Protein AF-A0A066Z145-F1 (afdb_monomer_lite)

Radius of gyration: 18.91 Å; chains: 1; bounding box: 52×39×44 Å

Foldseek 3Di:
DAFQQFDDWDQDPVGIDTDTHNGAFDFPFAPDDPPDDDDFFDFGTWGFHPPFFQKKKWKALDVVLVVVDDAQAWAWDDDPPGGTAIWGWHDKDPFFFFLVVVVPVAPDDQPPDDPGGRTIIITMTGGDPDDDDPDHDYDPIGIDSDGRDTDGRGHHDPPDD

Structure (mmCIF, N/CA/C/O backbone):
data_AF-A0A066Z145-F1
#
_entry.id   AF-A0A066Z145-F1
#
loop_
_atom_site.group_PDB
_atom_site.id
_atom_site.type_symbol
_atom_site.label_atom_id
_atom_site.label_alt_id
_atom_site.label_comp_id
_atom_site.label_asym_id
_atom_site.label_entity_id
_atom_site.label_seq_id
_atom_site.pdbx_PDB_ins_code
_atom_site.Cartn_x
_atom_site.Cartn_y
_atom_site.Cartn_z
_atom_site.occupancy
_atom_site.B_iso_or_equiv
_atom_site.auth_seq_id
_atom_site.auth_comp_id
_atom_site.auth_asym_id
_atom_site.auth_atom_id
_atom_site.pdbx_PDB_model_num
ATOM 1 N N . MET A 1 1 ? -3.165 -8.593 15.765 1.00 77.38 1 MET A N 1
ATOM 2 C CA . MET A 1 1 ? -4.558 -8.233 16.117 1.00 77.38 1 MET A CA 1
ATOM 3 C C . MET A 1 1 ? -5.521 -9.010 15.239 1.00 77.38 1 MET A C 1
ATOM 5 O O . MET A 1 1 ? -5.114 -9.444 14.163 1.00 77.38 1 MET A O 1
ATOM 9 N N . THR A 1 2 ? -6.764 -9.186 15.679 1.00 88.12 2 THR A N 1
ATOM 10 C CA . THR A 1 2 ? -7.816 -9.879 14.916 1.00 88.12 2 THR A CA 1
ATOM 11 C C . THR A 1 2 ? -8.857 -8.898 14.384 1.00 88.12 2 THR A C 1
ATOM 13 O O . THR A 1 2 ? -9.013 -7.805 14.925 1.00 88.12 2 THR A O 1
ATOM 16 N N . ALA A 1 3 ? -9.602 -9.300 13.352 1.00 85.75 3 ALA A N 1
ATOM 17 C CA . ALA A 1 3 ? -10.769 -8.546 12.903 1.00 85.75 3 ALA A CA 1
ATOM 18 C C . ALA A 1 3 ? -11.782 -8.377 14.053 1.00 85.75 3 ALA A C 1
ATOM 20 O O . ALA A 1 3 ? -11.941 -9.278 14.880 1.00 85.75 3 ALA A O 1
ATOM 21 N N . GLY A 1 4 ? -12.426 -7.211 14.128 1.00 86.81 4 GLY A N 1
ATOM 22 C CA . GLY A 1 4 ? -13.393 -6.854 15.170 1.00 86.81 4 GLY A CA 1
ATOM 23 C C . GLY A 1 4 ? -12.786 -6.499 16.533 1.00 86.81 4 GLY A C 1
ATOM 24 O O . GLY A 1 4 ? -13.514 -6.069 17.421 1.00 86.81 4 GLY A O 1
ATOM 25 N N . GLN A 1 5 ? -11.469 -6.634 16.724 1.00 89.88 5 GLN A N 1
ATOM 26 C CA . GLN A 1 5 ? -10.818 -6.275 17.986 1.00 89.88 5 GLN A CA 1
ATOM 27 C C . GLN A 1 5 ? -10.923 -4.762 18.238 1.00 89.88 5 GLN A C 1
ATOM 29 O O . GLN A 1 5 ? -10.591 -3.974 17.355 1.00 89.88 5 GLN A O 1
ATOM 34 N N . VAL A 1 6 ? -11.327 -4.345 19.442 1.00 90.81 6 VAL A N 1
ATOM 35 C CA . VAL A 1 6 ? -11.348 -2.924 19.831 1.00 90.81 6 VAL A CA 1
ATOM 36 C C . VAL A 1 6 ? -9.923 -2.360 19.828 1.00 90.81 6 VAL A C 1
ATOM 38 O O . VAL A 1 6 ? -9.019 -2.915 20.455 1.00 90.81 6 VAL A O 1
ATOM 41 N N . LEU A 1 7 ? -9.727 -1.263 19.099 1.00 85.94 7 LEU A N 1
ATOM 42 C CA . LEU A 1 7 ? -8.450 -0.567 18.918 1.00 85.94 7 LEU A CA 1
ATOM 43 C C . LEU A 1 7 ? -8.370 0.722 19.735 1.00 85.94 7 LEU A C 1
ATOM 45 O O . LEU A 1 7 ? -7.307 1.049 20.256 1.00 85.94 7 LEU A O 1
ATOM 49 N N . ALA A 1 8 ? -9.478 1.457 19.836 1.00 87.31 8 ALA A N 1
ATOM 50 C CA . ALA A 1 8 ? -9.560 2.701 20.593 1.00 87.31 8 ALA A CA 1
ATOM 51 C C . ALA A 1 8 ? -11.002 2.995 21.024 1.00 87.31 8 ALA A C 1
ATOM 53 O O . ALA A 1 8 ? -11.954 2.480 20.438 1.00 87.31 8 ALA A O 1
ATOM 54 N N . GLN A 1 9 ? -11.151 3.869 22.018 1.00 90.38 9 GLN A N 1
ATOM 55 C CA . GLN A 1 9 ? -12.429 4.484 22.366 1.00 90.38 9 GLN A CA 1
ATOM 56 C C . GLN A 1 9 ? -12.457 5.926 21.862 1.00 90.38 9 GLN A C 1
ATOM 58 O O . GLN A 1 9 ? -11.497 6.678 22.044 1.00 90.38 9 GLN A O 1
ATOM 63 N N . LEU A 1 10 ? -13.561 6.304 21.229 1.00 86.50 10 LEU A N 1
ATOM 64 C CA . LEU A 1 10 ? -13.799 7.624 20.665 1.00 86.50 10 LEU A CA 1
ATOM 65 C C . LEU A 1 10 ? -14.872 8.323 21.491 1.00 86.50 10 LEU A C 1
ATOM 67 O O . LEU A 1 10 ? -15.984 7.817 21.608 1.00 86.50 10 LEU A O 1
ATOM 71 N N . ALA A 1 11 ? -14.554 9.489 22.047 1.00 88.38 11 ALA A N 1
ATOM 72 C CA . ALA A 1 11 ? -15.543 10.336 22.699 1.00 88.38 11 ALA A CA 1
ATOM 73 C C . ALA A 1 11 ? -16.233 11.221 21.652 1.00 88.38 11 ALA A C 1
ATOM 75 O O . ALA A 1 11 ? -15.568 11.951 20.915 1.00 88.38 11 ALA A O 1
ATOM 76 N N . GLY A 1 12 ? -17.559 11.154 21.592 1.00 84.81 12 GLY A N 1
ATOM 77 C CA . GLY A 1 12 ? -18.404 11.986 20.744 1.00 84.81 12 GLY A CA 1
ATOM 78 C C . GLY A 1 12 ? -19.467 12.740 21.551 1.00 84.81 12 GLY A C 1
ATOM 79 O O . GLY A 1 12 ? -19.602 12.527 22.758 1.00 84.81 12 GLY A O 1
ATOM 80 N N . PRO A 1 13 ? -20.244 13.618 20.893 1.00 79.81 13 PRO A N 1
ATOM 81 C CA . PRO A 1 13 ? -21.316 14.376 21.543 1.00 79.81 13 PRO A CA 1
ATOM 82 C C . PRO A 1 13 ? -22.411 13.476 22.139 1.00 79.81 13 PRO A C 1
ATOM 84 O O . PRO A 1 13 ? -23.000 13.834 23.153 1.00 79.81 13 PRO A O 1
ATOM 87 N N . ASP A 1 14 ? -22.627 12.295 21.552 1.00 82.38 14 ASP A N 1
ATOM 88 C CA . ASP A 1 14 ? -23.666 11.339 21.955 1.00 82.38 14 ASP A CA 1
ATOM 89 C C . ASP A 1 14 ? -23.140 10.222 22.885 1.00 82.38 14 ASP A C 1
ATOM 91 O O . ASP A 1 14 ? -23.863 9.276 23.196 1.00 82.38 14 ASP A O 1
ATOM 95 N N . GLY A 1 15 ? -21.879 10.311 23.331 1.00 85.44 15 GLY A N 1
ATOM 96 C CA . GLY A 1 15 ? -21.229 9.322 24.196 1.00 85.44 15 GLY A CA 1
ATOM 97 C C . GLY A 1 15 ? -19.966 8.709 23.588 1.00 85.44 15 GLY A C 1
ATOM 98 O O . GLY A 1 15 ? -19.360 9.260 22.669 1.00 85.44 15 GLY A O 1
ATOM 99 N N . THR A 1 16 ? -19.541 7.567 24.128 1.00 87.50 16 THR A N 1
ATOM 100 C CA . THR A 1 16 ? -18.325 6.869 23.690 1.00 87.50 16 THR A CA 1
ATOM 101 C C . THR A 1 16 ? -18.651 5.792 22.658 1.00 87.50 16 THR A C 1
ATOM 103 O O . THR A 1 16 ? -19.575 5.009 22.852 1.00 87.50 16 THR A O 1
ATOM 106 N N . THR A 1 17 ? -17.881 5.730 21.572 1.00 87.62 17 THR A N 1
ATOM 107 C CA . THR A 1 17 ? -17.976 4.701 20.523 1.00 87.62 17 THR A CA 1
ATOM 108 C C . THR A 1 17 ? -16.662 3.934 20.414 1.00 87.62 17 THR A C 1
ATOM 110 O O . THR A 1 17 ? -15.586 4.506 20.579 1.00 87.62 17 THR A O 1
ATOM 113 N N . GLU A 1 18 ? -16.730 2.639 20.122 1.00 89.50 18 GLU A N 1
ATOM 114 C CA . GLU A 1 18 ? -15.545 1.809 19.913 1.00 89.50 18 GLU A CA 1
ATOM 115 C C . GLU A 1 18 ? -15.081 1.865 18.456 1.00 89.50 18 GLU A C 1
ATOM 117 O O . GLU A 1 18 ? -15.866 1.701 17.523 1.00 89.50 18 GLU A O 1
ATOM 122 N N . LEU A 1 19 ? -13.779 2.064 18.261 1.00 86.44 19 LEU A N 1
ATOM 123 C CA . LEU A 1 19 ? -13.124 1.847 16.980 1.00 86.44 19 LEU A CA 1
ATOM 124 C C . LEU A 1 19 ? -12.598 0.414 16.951 1.00 86.44 19 LEU A C 1
ATOM 126 O O . LEU A 1 19 ? -11.704 0.076 17.725 1.00 86.44 19 LEU A O 1
ATOM 130 N N . THR A 1 20 ? -13.111 -0.411 16.045 1.00 89.50 20 THR A N 1
ATOM 131 C CA . THR A 1 20 ? -12.704 -1.814 15.901 1.00 89.50 20 THR A CA 1
ATOM 132 C C . THR A 1 20 ? -11.818 -2.041 14.681 1.00 89.50 20 THR A C 1
ATOM 134 O O . THR A 1 20 ? -11.935 -1.352 13.668 1.00 89.50 20 THR A O 1
ATOM 137 N N . ALA A 1 21 ? -10.952 -3.050 14.751 1.00 86.75 21 ALA A N 1
ATOM 138 C CA . ALA A 1 21 ? -10.092 -3.454 13.651 1.00 86.75 21 ALA A CA 1
ATOM 139 C C . ALA A 1 21 ? -10.918 -3.992 12.472 1.00 86.75 21 ALA A C 1
ATOM 141 O O . ALA A 1 21 ? -11.683 -4.940 12.657 1.00 86.75 21 ALA A O 1
ATOM 142 N N . PRO A 1 22 ? -10.744 -3.460 11.250 1.00 83.56 22 PRO A N 1
ATOM 143 C CA . PRO A 1 22 ? -11.500 -3.929 10.089 1.00 83.56 22 PRO A CA 1
ATOM 144 C C . PRO A 1 22 ? -11.043 -5.314 9.603 1.00 83.56 22 PRO A C 1
ATOM 146 O O . PRO A 1 22 ? -11.807 -6.022 8.957 1.00 83.56 22 PRO A O 1
ATOM 149 N N . ALA A 1 23 ? -9.805 -5.710 9.910 1.00 82.50 23 ALA A N 1
ATOM 150 C CA . ALA A 1 23 ? -9.217 -6.985 9.513 1.00 82.50 23 ALA A CA 1
ATOM 151 C C . ALA A 1 23 ? -8.177 -7.455 10.543 1.00 82.50 23 ALA A C 1
ATOM 153 O O . ALA A 1 23 ? -7.718 -6.681 11.385 1.00 82.50 23 ALA A O 1
ATOM 154 N N . ALA A 1 24 ? -7.786 -8.729 10.465 1.00 79.88 24 ALA A N 1
ATOM 155 C CA . ALA A 1 24 ? -6.633 -9.233 11.203 1.00 79.88 24 ALA A CA 1
ATOM 156 C C . ALA A 1 24 ? -5.329 -8.687 10.602 1.00 79.88 24 ALA A C 1
ATOM 158 O O . ALA A 1 24 ? -5.216 -8.531 9.387 1.00 79.88 24 ALA A O 1
ATOM 159 N N . GLY A 1 25 ? -4.332 -8.413 11.444 1.00 79.75 25 GLY A N 1
ATOM 160 C CA . GLY A 1 25 ? -3.086 -7.793 10.995 1.00 79.75 25 GLY A CA 1
ATOM 161 C C . GLY A 1 25 ? -2.182 -7.281 12.111 1.00 79.75 25 GLY A C 1
ATOM 162 O O . GLY A 1 25 ? -2.292 -7.703 13.269 1.00 79.75 25 GLY A O 1
ATOM 163 N N . THR A 1 26 ? -1.309 -6.343 11.757 1.00 75.25 26 THR A N 1
ATOM 164 C CA . THR A 1 26 ? -0.338 -5.671 12.628 1.00 75.25 26 THR A CA 1
ATOM 165 C C . THR A 1 26 ? -0.446 -4.159 12.441 1.00 75.25 26 THR A C 1
ATOM 167 O O . THR A 1 26 ? -0.476 -3.685 11.309 1.00 75.25 26 THR A O 1
ATOM 170 N N . VAL A 1 27 ? -0.498 -3.378 13.529 1.00 74.19 27 VAL A N 1
ATOM 171 C CA . VAL A 1 27 ? -0.426 -1.907 13.414 1.00 74.19 27 VAL A CA 1
ATOM 172 C C . VAL A 1 27 ? 0.936 -1.539 12.844 1.00 74.19 27 VAL A C 1
ATOM 174 O O . VAL A 1 27 ? 1.953 -1.873 13.449 1.00 74.19 27 VAL A O 1
ATOM 177 N N . SER A 1 28 ? 0.953 -0.838 11.716 1.00 66.75 28 SER A N 1
ATOM 178 C CA . SER A 1 28 ? 2.187 -0.354 11.096 1.00 66.75 28 SER A CA 1
ATOM 179 C C . SER A 1 28 ? 2.493 1.098 11.463 1.00 66.75 28 SER A C 1
ATOM 181 O O . SER A 1 28 ? 3.662 1.462 11.556 1.00 66.75 28 SER A O 1
ATOM 183 N N . ALA A 1 29 ? 1.471 1.918 11.735 1.00 67.56 29 ALA A N 1
ATOM 184 C CA . ALA A 1 29 ? 1.645 3.278 12.244 1.00 67.56 29 ALA A CA 1
ATOM 185 C C . ALA A 1 29 ? 0.415 3.772 13.017 1.00 67.56 29 ALA A C 1
ATOM 187 O O . ALA A 1 29 ? -0.720 3.451 12.664 1.00 67.56 29 ALA A O 1
ATOM 188 N N . LEU A 1 30 ? 0.636 4.619 14.024 1.00 76.69 30 LEU A N 1
ATOM 189 C CA . LEU A 1 30 ? -0.407 5.462 14.612 1.00 76.69 30 LEU A CA 1
ATOM 190 C C . LEU A 1 30 ? -0.365 6.820 13.914 1.00 76.69 30 LEU A C 1
ATOM 192 O O . LEU A 1 30 ? 0.678 7.470 13.898 1.00 76.69 30 LEU A O 1
ATOM 196 N N . LEU A 1 31 ? -1.481 7.226 13.314 1.00 78.94 31 LEU A N 1
ATOM 197 C CA . LEU A 1 31 ? -1.568 8.457 12.521 1.00 78.94 31 LEU A CA 1
ATOM 198 C C . LEU A 1 31 ? -2.176 9.610 13.323 1.00 78.94 31 LEU A C 1
ATOM 200 O O . LEU A 1 31 ? -1.974 10.772 12.987 1.00 78.94 31 LEU A O 1
ATOM 204 N N . THR A 1 32 ? -2.893 9.285 14.399 1.00 81.50 32 THR A N 1
ATOM 205 C CA . THR A 1 32 ? -3.488 10.248 15.321 1.00 81.50 32 THR A CA 1
ATOM 206 C C . THR A 1 32 ? -3.049 9.954 16.754 1.00 81.50 32 THR A C 1
ATOM 208 O O . THR A 1 32 ? -3.095 8.809 17.206 1.00 81.50 32 THR A O 1
ATOM 211 N N . ALA A 1 33 ? -2.656 10.997 17.490 1.00 86.06 33 ALA A N 1
ATOM 212 C CA . ALA A 1 33 ? -2.330 10.892 18.909 1.00 86.06 33 ALA A CA 1
ATOM 213 C C . ALA A 1 33 ? -3.603 10.858 19.786 1.00 86.06 33 ALA A C 1
ATOM 215 O O . AL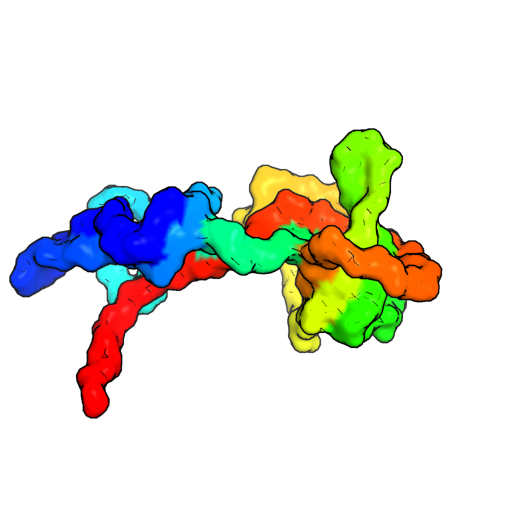A A 1 33 ? -4.578 11.550 19.473 1.00 86.06 33 ALA A O 1
ATOM 216 N N . PRO A 1 34 ? -3.612 10.121 20.912 1.00 87.62 34 PRO A N 1
ATOM 217 C CA . PRO A 1 34 ? -4.732 10.126 21.852 1.00 87.62 34 PRO A CA 1
ATOM 218 C C . PRO A 1 34 ? -5.142 11.539 22.294 1.00 87.62 34 PRO A C 1
ATOM 220 O O . PRO A 1 34 ? -4.293 12.392 22.539 1.00 87.62 34 PRO A O 1
ATOM 223 N N . GLY A 1 35 ? -6.452 11.781 22.400 1.00 88.62 35 GLY A N 1
ATOM 224 C CA . GLY A 1 35 ? -7.017 13.086 22.775 1.00 88.62 35 GLY A CA 1
ATOM 225 C C . GLY A 1 35 ? -7.109 14.107 21.636 1.00 88.62 35 GLY A C 1
ATOM 226 O O . GLY A 1 35 ? -7.701 15.167 21.823 1.00 88.62 35 GLY A O 1
ATOM 227 N N . THR A 1 36 ? -6.580 13.793 20.451 1.00 87.94 36 THR A N 1
ATOM 228 C CA . THR A 1 36 ? -6.731 14.649 19.268 1.00 87.94 36 THR A CA 1
ATOM 229 C C . THR A 1 36 ? -8.179 14.616 18.765 1.00 87.94 36 THR A C 1
ATOM 231 O O . THR A 1 36 ? -8.712 13.523 18.551 1.00 87.94 36 THR A O 1
ATOM 234 N N . PRO A 1 37 ? -8.825 15.774 18.533 1.00 88.25 37 PRO A N 1
ATOM 235 C CA . PRO A 1 37 ? -10.136 15.817 17.897 1.00 88.25 37 PRO A CA 1
ATOM 236 C C . PRO A 1 37 ? -10.089 15.240 16.479 1.00 88.25 37 PRO A C 1
ATOM 238 O O . PRO A 1 37 ? -9.213 15.585 15.687 1.00 88.25 37 PRO A O 1
ATOM 241 N N . LEU A 1 38 ? -11.052 14.382 16.150 1.00 85.38 38 LEU A N 1
ATOM 242 C CA . LEU A 1 38 ? -11.143 13.702 14.860 1.00 85.38 38 LEU A CA 1
ATOM 243 C C . LEU A 1 38 ? -12.380 14.171 14.093 1.00 85.38 38 LEU A C 1
ATOM 245 O O . LEU A 1 38 ? -13.486 14.194 14.631 1.00 85.38 38 LEU A O 1
ATOM 249 N N . ALA A 1 39 ? -12.200 14.505 12.816 1.00 84.12 39 ALA A N 1
ATOM 250 C CA . ALA A 1 39 ? -13.313 14.662 11.888 1.00 84.12 39 ALA A CA 1
ATOM 251 C C . ALA A 1 39 ? -13.755 13.288 11.349 1.00 84.12 39 ALA A C 1
ATOM 253 O O . ALA A 1 39 ? -12.926 12.379 11.232 1.00 84.12 39 ALA A O 1
ATOM 254 N N . PRO A 1 40 ? -15.024 13.119 10.943 1.00 80.62 40 PRO A N 1
ATOM 255 C CA . PRO A 1 40 ? -15.409 11.981 10.122 1.00 80.62 40 PRO A CA 1
ATOM 256 C C . PRO A 1 40 ? -14.545 11.937 8.856 1.00 80.62 40 PRO A C 1
ATOM 258 O O . PRO A 1 40 ? -14.318 12.953 8.205 1.00 80.62 40 PRO A O 1
ATOM 261 N N . GLY A 1 41 ? -14.039 10.763 8.522 1.00 78.19 41 GLY A N 1
ATOM 262 C CA . GLY A 1 41 ? -13.137 10.523 7.413 1.00 78.19 41 GLY A CA 1
ATOM 263 C C . GLY A 1 41 ? -11.664 10.626 7.812 1.00 78.19 41 GLY A C 1
ATOM 264 O O . GLY A 1 41 ? -10.792 10.318 7.003 1.00 78.19 41 GLY A O 1
ATOM 265 N N . ALA A 1 42 ? -11.357 11.046 9.042 1.00 79.00 42 ALA A N 1
ATOM 266 C CA . ALA A 1 42 ? -9.974 11.191 9.468 1.00 79.00 42 ALA A CA 1
ATOM 267 C C . ALA A 1 42 ? -9.314 9.814 9.692 1.00 79.00 42 ALA A C 1
ATOM 269 O O . ALA A 1 42 ? -9.922 8.937 10.318 1.00 79.00 42 ALA A O 1
ATOM 270 N N . PRO A 1 43 ? -8.079 9.614 9.198 1.00 79.12 43 PRO A N 1
ATOM 271 C CA . PRO A 1 43 ? -7.328 8.388 9.417 1.00 79.12 43 PRO A CA 1
ATOM 272 C C . PRO A 1 43 ? -6.752 8.342 10.838 1.00 79.12 43 PRO A C 1
ATOM 274 O O . PRO A 1 43 ? -6.085 9.273 11.287 1.00 79.12 43 PRO A O 1
ATOM 277 N N . VAL A 1 44 ? -6.965 7.230 11.543 1.00 83.12 44 VAL A N 1
ATOM 278 C CA . VAL A 1 44 ? -6.509 7.078 12.941 1.00 83.12 44 VAL A CA 1
ATOM 279 C C . VAL A 1 44 ? -5.200 6.292 13.038 1.00 83.12 44 VAL A C 1
ATOM 281 O O . VAL A 1 44 ? -4.296 6.649 13.795 1.00 83.12 44 VAL A O 1
ATOM 284 N N . LEU A 1 45 ? -5.075 5.228 12.249 1.00 75.94 45 LEU A N 1
ATOM 285 C CA . LEU A 1 45 ? -3.911 4.344 12.208 1.00 75.94 45 LEU A CA 1
ATOM 286 C C . LEU A 1 45 ? -3.796 3.668 10.841 1.00 75.94 45 LEU A C 1
ATOM 288 O O . LEU A 1 45 ? -4.765 3.624 10.076 1.00 75.94 45 LEU A O 1
ATOM 292 N N . ALA A 1 46 ? -2.615 3.119 10.574 1.00 76.81 46 ALA A N 1
ATOM 293 C CA . ALA A 1 46 ? -2.348 2.232 9.455 1.00 76.81 46 ALA A CA 1
ATOM 294 C C . ALA A 1 46 ? -2.239 0.780 9.947 1.00 76.81 46 ALA A C 1
ATOM 296 O O . ALA A 1 46 ? -1.535 0.486 10.921 1.00 76.81 46 ALA A O 1
ATOM 297 N N . LEU A 1 47 ? -2.945 -0.119 9.260 1.00 67.94 47 LEU A N 1
ATOM 298 C CA . LEU A 1 47 ? -2.942 -1.556 9.512 1.00 67.94 47 LEU A CA 1
ATOM 299 C C . LEU A 1 47 ? -2.292 -2.297 8.343 1.00 67.94 47 LEU A C 1
ATOM 301 O O . LEU A 1 47 ? -2.685 -2.099 7.195 1.00 67.94 47 LEU A O 1
ATOM 305 N N . ASP A 1 48 ? -1.357 -3.186 8.658 1.00 71.12 48 ASP A N 1
ATOM 306 C CA . ASP A 1 48 ? -0.807 -4.185 7.746 1.00 71.12 48 ASP A CA 1
ATOM 307 C C . ASP A 1 48 ? -1.581 -5.515 7.924 1.00 71.12 48 ASP A C 1
ATOM 309 O O . ASP A 1 48 ? -1.468 -6.137 8.987 1.00 71.12 48 ASP A O 1
ATOM 313 N N . PRO A 1 49 ? -2.417 -5.952 6.962 1.00 71.44 49 PRO A N 1
ATOM 314 C CA . PRO A 1 49 ? -3.239 -7.148 7.126 1.00 71.44 49 PRO A CA 1
ATOM 315 C C . PRO A 1 49 ? -2.437 -8.447 7.093 1.00 71.44 49 PRO A C 1
ATOM 317 O O . PRO A 1 49 ? -1.485 -8.609 6.329 1.00 71.44 49 PRO A O 1
ATOM 320 N N . ALA A 1 50 ? -2.896 -9.432 7.864 1.00 73.56 50 ALA A N 1
ATOM 321 C CA . ALA A 1 50 ? -2.252 -10.740 7.941 1.00 73.56 50 ALA A CA 1
ATOM 322 C C . ALA A 1 50 ? -2.319 -11.516 6.611 1.00 73.56 50 ALA A C 1
ATOM 324 O O . ALA A 1 50 ? -1.324 -12.122 6.218 1.00 73.56 50 ALA A O 1
ATOM 325 N N . ASP A 1 51 ? -3.457 -11.443 5.912 1.00 72.81 51 ASP A N 1
ATOM 326 C CA . ASP A 1 51 ? -3.740 -12.238 4.706 1.00 72.81 51 ASP A CA 1
ATOM 327 C C . ASP A 1 51 ? -3.434 -11.495 3.394 1.00 72.81 51 ASP A C 1
ATOM 329 O O . ASP A 1 51 ? -3.649 -12.023 2.301 1.00 72.81 51 ASP A O 1
ATOM 333 N N . ALA A 1 52 ? -2.935 -10.257 3.475 1.00 66.94 52 ALA A N 1
ATOM 334 C CA . ALA A 1 52 ? -2.542 -9.508 2.291 1.00 66.94 52 ALA A CA 1
ATOM 335 C C . ALA A 1 52 ? -1.231 -10.074 1.716 1.00 66.94 52 ALA A C 1
ATOM 337 O O . ALA A 1 52 ? -0.276 -10.310 2.467 1.00 66.94 52 ALA A O 1
ATOM 338 N N . PRO A 1 53 ? -1.137 -10.272 0.387 1.00 67.56 53 PRO A N 1
ATOM 339 C CA . PRO A 1 53 ? 0.107 -10.712 -0.220 1.00 67.56 53 PRO A CA 1
ATOM 340 C C . PRO A 1 53 ? 1.198 -9.660 -0.001 1.00 67.56 53 PRO A C 1
ATOM 342 O O . PRO A 1 53 ? 0.944 -8.457 -0.045 1.00 67.56 53 PRO A O 1
ATOM 345 N N . ALA A 1 54 ? 2.433 -10.108 0.225 1.00 69.31 54 ALA A N 1
ATOM 346 C CA . ALA A 1 54 ? 3.549 -9.193 0.398 1.00 69.31 54 ALA A CA 1
ATOM 347 C C . ALA A 1 54 ? 3.829 -8.452 -0.918 1.00 69.31 54 ALA A C 1
ATOM 349 O O . ALA A 1 54 ? 4.062 -9.071 -1.960 1.00 69.31 54 ALA A O 1
ATOM 350 N N . THR A 1 55 ? 3.812 -7.123 -0.860 1.00 72.00 55 THR A N 1
ATOM 351 C CA . THR A 1 55 ? 4.077 -6.246 -2.000 1.00 72.00 55 THR A CA 1
ATOM 352 C C . THR A 1 55 ? 5.356 -5.457 -1.791 1.00 72.00 55 THR A C 1
ATOM 354 O O . THR A 1 55 ? 5.688 -5.066 -0.677 1.00 72.00 55 THR A O 1
ATOM 357 N N . VAL A 1 56 ? 6.038 -5.181 -2.889 1.00 72.94 56 VAL A N 1
ATOM 358 C CA . VAL A 1 56 ? 7.209 -4.324 -2.983 1.00 72.94 56 VAL A CA 1
ATOM 359 C C . VAL A 1 56 ? 6.811 -3.075 -3.746 1.00 72.94 56 VAL A C 1
ATOM 361 O O . VAL A 1 56 ? 6.212 -3.169 -4.822 1.00 72.94 56 VAL A O 1
ATOM 364 N N . ARG A 1 57 ? 7.183 -1.908 -3.220 1.00 77.88 57 ARG A N 1
ATOM 365 C CA . ARG A 1 57 ? 7.053 -0.651 -3.952 1.00 77.88 57 ARG A CA 1
ATOM 366 C C . ARG A 1 57 ? 8.327 -0.397 -4.752 1.00 77.88 57 ARG A C 1
ATOM 368 O O . ARG A 1 57 ? 9.416 -0.303 -4.189 1.00 77.88 57 ARG A O 1
ATOM 375 N N . LEU A 1 58 ? 8.169 -0.291 -6.064 1.00 79.38 58 LEU A N 1
ATOM 376 C CA . LEU A 1 58 ? 9.223 0.030 -7.017 1.00 79.38 58 LEU A CA 1
ATOM 377 C C . LEU A 1 58 ? 9.167 1.523 -7.328 1.00 79.38 58 LEU A C 1
ATOM 379 O O . LEU A 1 58 ? 8.111 2.042 -7.701 1.00 79.38 58 LEU A O 1
ATOM 383 N N . LEU A 1 59 ? 10.305 2.195 -7.192 1.00 81.44 59 LEU A N 1
ATOM 384 C CA . LEU A 1 59 ? 10.460 3.608 -7.525 1.00 81.44 59 LEU A CA 1
ATOM 385 C C . LEU A 1 59 ? 11.338 3.726 -8.771 1.00 81.44 59 LEU A C 1
ATOM 387 O O . LEU A 1 59 ? 12.525 3.397 -8.723 1.00 81.44 59 LEU A O 1
ATOM 391 N N . LEU A 1 60 ? 10.750 4.172 -9.882 1.00 82.12 60 LEU A N 1
ATOM 392 C CA . LEU A 1 60 ? 11.428 4.294 -11.172 1.00 82.12 60 LEU A CA 1
ATOM 393 C C . LEU A 1 60 ? 11.595 5.775 -11.516 1.00 82.12 60 LEU A C 1
ATOM 395 O O . LEU A 1 60 ? 10.637 6.456 -11.889 1.00 82.12 60 LEU A O 1
ATOM 399 N N . ALA A 1 61 ? 12.817 6.274 -11.344 1.00 80.69 61 ALA A N 1
ATOM 400 C CA . ALA A 1 61 ? 13.186 7.645 -11.691 1.00 80.69 61 ALA A CA 1
ATOM 401 C C . ALA A 1 61 ? 13.594 7.788 -13.168 1.00 80.69 61 ALA A C 1
ATOM 403 O O . ALA A 1 61 ? 13.482 8.879 -13.719 1.00 80.69 61 ALA A O 1
ATOM 404 N N . ASP A 1 62 ? 14.036 6.701 -13.811 1.00 79.19 62 ASP A N 1
ATOM 405 C CA . ASP A 1 62 ? 14.333 6.680 -15.243 1.00 79.19 62 ASP A CA 1
ATOM 406 C C . ASP A 1 62 ? 13.037 6.451 -16.054 1.00 79.19 62 ASP A C 1
ATOM 408 O O . ASP A 1 62 ? 12.390 5.403 -15.912 1.00 79.19 62 ASP A O 1
ATOM 412 N N . PRO A 1 63 ? 12.630 7.401 -16.922 1.00 77.38 63 PRO A N 1
ATOM 413 C CA . PRO A 1 63 ? 11.475 7.236 -17.799 1.00 77.38 63 PRO A CA 1
ATOM 414 C C . PRO A 1 63 ? 11.572 6.027 -18.737 1.00 77.38 63 PRO A C 1
ATOM 416 O O . PRO A 1 63 ? 10.535 5.452 -19.079 1.00 77.38 63 PRO A O 1
ATOM 419 N N . ALA A 1 64 ? 12.781 5.635 -19.154 1.00 77.31 64 ALA A N 1
ATOM 420 C CA . ALA A 1 64 ? 12.993 4.490 -20.033 1.00 77.31 64 ALA A CA 1
ATOM 421 C C . ALA A 1 64 ? 12.661 3.171 -19.321 1.00 77.31 64 ALA A C 1
ATOM 423 O O . ALA A 1 64 ? 11.952 2.333 -19.879 1.00 77.31 64 ALA A O 1
ATOM 424 N N . ASP A 1 65 ? 13.088 3.012 -18.068 1.00 76.69 65 ASP A N 1
ATOM 425 C CA . ASP A 1 65 ? 12.728 1.845 -17.258 1.00 76.69 65 ASP A CA 1
ATOM 426 C C . ASP A 1 65 ? 11.244 1.842 -16.886 1.00 76.69 65 ASP A C 1
ATOM 428 O O . ASP A 1 65 ? 10.590 0.799 -16.960 1.00 76.69 65 ASP A O 1
ATOM 432 N N . ALA A 1 66 ? 10.672 3.012 -16.586 1.00 78.94 66 ALA A N 1
ATOM 433 C CA . ALA A 1 66 ? 9.238 3.145 -16.342 1.00 78.94 66 ALA A CA 1
ATOM 434 C C . ALA A 1 66 ? 8.386 2.722 -17.552 1.00 78.94 66 ALA A C 1
ATOM 436 O O . ALA A 1 66 ? 7.334 2.112 -17.368 1.00 78.94 66 ALA A O 1
ATOM 437 N N . ALA A 1 67 ? 8.829 3.016 -18.778 1.00 81.94 67 ALA A N 1
ATOM 438 C CA . ALA A 1 67 ? 8.119 2.649 -20.006 1.00 81.94 67 ALA A CA 1
ATOM 439 C C . ALA A 1 67 ? 8.176 1.144 -20.326 1.00 81.94 67 ALA A C 1
ATOM 441 O O . ALA A 1 67 ? 7.341 0.643 -21.078 1.00 81.94 67 ALA A O 1
ATOM 442 N N . ARG A 1 68 ? 9.149 0.419 -19.764 1.00 79.88 68 ARG A N 1
ATOM 443 C CA . ARG A 1 68 ? 9.334 -1.030 -19.958 1.00 79.88 68 ARG A CA 1
ATOM 444 C C . ARG A 1 68 ? 8.528 -1.874 -18.974 1.00 79.88 68 ARG A C 1
ATOM 446 O O . ARG A 1 68 ? 8.555 -3.100 -19.069 1.00 79.88 68 ARG A O 1
ATOM 453 N N . LEU A 1 69 ? 7.882 -1.248 -17.994 1.00 80.69 69 LEU A N 1
ATOM 454 C CA . LEU A 1 69 ? 7.142 -1.942 -16.954 1.00 80.69 69 LEU A CA 1
ATOM 455 C C . LEU A 1 69 ? 5.689 -2.154 -17.387 1.00 80.69 69 LEU A C 1
ATOM 457 O O . LEU A 1 69 ? 5.011 -1.213 -17.795 1.00 80.69 69 LEU A O 1
ATOM 461 N N . ALA A 1 70 ? 5.193 -3.379 -17.240 1.00 86.25 70 ALA A N 1
ATOM 462 C CA . ALA A 1 70 ? 3.798 -3.719 -17.492 1.00 86.25 70 ALA A CA 1
ATOM 463 C C . ALA A 1 70 ? 3.237 -4.587 -16.353 1.00 86.25 70 ALA A C 1
ATOM 465 O O . ALA A 1 70 ? 3.984 -5.385 -15.778 1.00 86.25 70 ALA A O 1
ATOM 466 N N . PRO A 1 71 ? 1.935 -4.481 -16.023 1.00 88.25 71 PRO A N 1
ATOM 467 C CA . PRO A 1 71 ? 1.281 -5.444 -15.142 1.00 88.25 71 PRO A CA 1
ATOM 468 C C . PRO A 1 71 ? 1.475 -6.886 -15.638 1.00 88.25 71 PRO A C 1
ATOM 470 O O . PRO A 1 71 ? 1.434 -7.155 -16.836 1.00 88.25 71 PRO A O 1
ATOM 473 N N . GLY A 1 72 ? 1.702 -7.815 -14.712 1.00 85.19 72 GLY A N 1
ATOM 474 C CA . GLY A 1 72 ? 2.026 -9.219 -14.978 1.00 85.19 72 GLY A CA 1
ATOM 475 C C . GLY A 1 72 ? 3.512 -9.503 -15.225 1.00 85.19 72 GLY A C 1
ATOM 476 O O . GLY A 1 72 ? 3.906 -10.668 -15.260 1.00 85.19 72 GLY A O 1
ATOM 477 N N . GLN A 1 73 ? 4.358 -8.479 -15.362 1.00 82.69 73 GLN A N 1
ATOM 478 C CA . GLN A 1 73 ? 5.783 -8.660 -15.637 1.00 82.69 73 GLN A CA 1
ATOM 479 C C . GLN A 1 73 ? 6.566 -9.089 -14.391 1.00 82.69 73 GLN A C 1
ATOM 481 O O . GLN A 1 73 ? 6.398 -8.512 -13.318 1.00 82.69 73 GLN A O 1
ATOM 486 N N . SER A 1 74 ? 7.472 -10.063 -14.537 1.00 79.69 74 SER A N 1
ATOM 487 C CA . SER A 1 74 ? 8.416 -10.429 -13.475 1.00 79.69 74 SER A CA 1
ATOM 488 C C . SER A 1 74 ? 9.618 -9.483 -13.467 1.00 79.69 74 SER A C 1
ATOM 490 O O . SER A 1 74 ? 10.266 -9.275 -14.493 1.00 79.69 74 SER A O 1
ATOM 492 N N . VAL A 1 75 ? 9.965 -8.986 -12.286 1.00 78.88 75 VAL A N 1
ATOM 493 C CA . VAL A 1 75 ? 11.147 -8.156 -12.025 1.00 78.88 75 VAL A CA 1
ATOM 494 C C . VAL A 1 75 ? 12.004 -8.788 -10.932 1.00 78.88 75 VAL A C 1
ATOM 496 O O . VAL A 1 75 ? 11.482 -9.512 -10.080 1.00 78.88 75 VAL A O 1
ATOM 499 N N . LEU A 1 76 ? 13.312 -8.526 -10.954 1.00 75.75 76 LEU A N 1
ATOM 500 C CA . LEU A 1 76 ? 14.195 -8.839 -9.829 1.00 75.75 76 LEU A CA 1
ATOM 501 C C . LEU A 1 76 ? 14.275 -7.651 -8.880 1.00 75.75 76 LEU A C 1
ATOM 503 O O . LEU A 1 76 ? 14.565 -6.529 -9.282 1.00 75.75 76 LEU A O 1
ATOM 507 N N . VAL A 1 77 ? 14.036 -7.938 -7.611 1.00 72.62 77 VAL A N 1
ATOM 508 C CA . VAL A 1 77 ? 14.040 -6.988 -6.509 1.00 72.62 77 VAL A CA 1
ATOM 509 C C . VAL A 1 77 ? 15.232 -7.316 -5.613 1.00 72.62 77 VAL A C 1
ATOM 511 O O . VAL A 1 77 ? 15.203 -8.357 -4.956 1.00 72.62 77 VAL A O 1
ATOM 514 N N . PRO A 1 78 ? 16.298 -6.497 -5.577 1.00 67.50 78 PRO A N 1
ATOM 515 C CA . PRO A 1 78 ? 17.403 -6.721 -4.651 1.00 67.50 78 PRO A CA 1
ATOM 516 C C . PRO A 1 78 ? 16.932 -6.677 -3.191 1.00 67.50 78 PRO A C 1
ATOM 518 O O . PRO A 1 78 ? 16.119 -5.833 -2.810 1.00 67.50 78 PRO A O 1
ATOM 521 N N . THR A 1 79 ? 17.465 -7.576 -2.362 1.00 62.09 79 THR A N 1
ATOM 522 C CA . THR A 1 79 ? 17.186 -7.641 -0.923 1.00 62.09 79 THR A CA 1
ATOM 523 C C . THR A 1 79 ? 18.417 -7.254 -0.098 1.00 62.09 79 THR A C 1
ATOM 525 O O . THR A 1 79 ? 19.546 -7.596 -0.475 1.00 62.09 79 THR A O 1
ATOM 528 N N . PRO A 1 80 ? 18.235 -6.611 1.072 1.00 49.31 80 PRO A N 1
ATOM 529 C CA . PRO A 1 80 ? 19.302 -6.429 2.050 1.00 49.31 80 PRO A CA 1
ATOM 530 C C . PRO A 1 80 ? 19.952 -7.779 2.376 1.00 49.31 80 PRO A C 1
ATOM 532 O O . PRO A 1 80 ? 19.254 -8.739 2.693 1.00 49.31 80 PRO A O 1
ATOM 535 N N . GLY A 1 81 ? 21.279 -7.869 2.250 1.00 58.78 81 GLY A N 1
ATOM 536 C CA . GLY A 1 81 ? 22.031 -9.117 2.445 1.00 58.78 81 GLY A CA 1
ATOM 537 C C . GLY A 1 81 ? 22.591 -9.764 1.172 1.00 58.78 81 GLY A C 1
ATOM 538 O O . GLY A 1 81 ? 23.252 -10.791 1.277 1.00 58.78 81 GLY A O 1
ATOM 539 N N . GLY A 1 82 ? 22.397 -9.160 -0.009 1.00 54.97 82 GLY A N 1
ATOM 540 C CA . GLY A 1 82 ? 23.120 -9.547 -1.233 1.00 54.97 82 GLY A CA 1
ATOM 541 C C . GLY A 1 82 ? 22.407 -10.563 -2.131 1.00 54.97 82 GLY A C 1
ATOM 542 O O . GLY A 1 82 ? 23.065 -11.288 -2.873 1.00 54.97 82 GLY A O 1
ATOM 543 N N . GLY A 1 83 ? 21.075 -10.612 -2.081 1.00 67.62 83 GLY A N 1
ATOM 544 C CA . G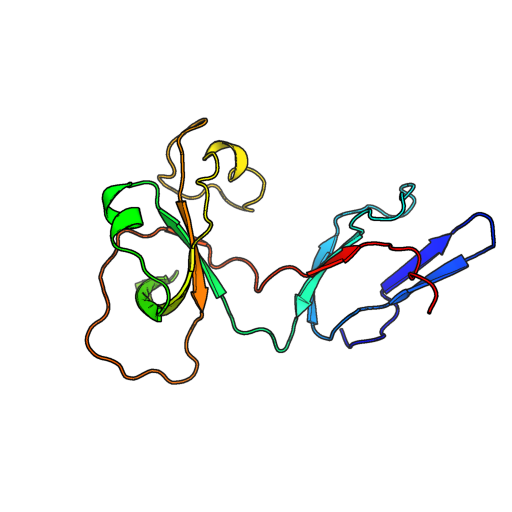LY A 1 83 ? 20.242 -11.446 -2.951 1.00 67.62 83 GLY A CA 1
ATOM 545 C C . GLY A 1 83 ? 19.270 -10.624 -3.794 1.00 67.62 83 GLY A C 1
ATOM 546 O O . GLY A 1 83 ? 19.216 -9.399 -3.688 1.00 67.62 83 GLY A O 1
ATOM 547 N N . ALA A 1 84 ? 18.480 -11.308 -4.620 1.00 72.25 84 ALA A N 1
ATOM 548 C CA . ALA A 1 84 ? 17.333 -10.723 -5.299 1.00 72.25 84 ALA A CA 1
ATOM 549 C C . ALA A 1 84 ? 16.146 -11.688 -5.256 1.00 72.25 84 ALA A C 1
ATOM 551 O O . ALA A 1 84 ? 16.318 -12.903 -5.367 1.00 72.25 84 ALA A O 1
ATOM 552 N N . VAL A 1 85 ? 14.943 -11.144 -5.101 1.00 71.81 85 VAL A N 1
ATOM 553 C CA . VAL A 1 85 ? 13.685 -11.892 -5.137 1.00 71.81 85 VAL A CA 1
ATOM 554 C C . VAL A 1 85 ? 12.924 -11.563 -6.408 1.00 71.81 85 VAL A C 1
ATOM 556 O O . VAL A 1 85 ? 12.965 -10.441 -6.909 1.00 71.81 85 VAL A O 1
ATOM 559 N N . HIS A 1 86 ? 12.220 -12.552 -6.944 1.00 76.69 86 HIS A N 1
ATOM 560 C CA . HIS A 1 86 ? 11.291 -12.315 -8.038 1.00 76.69 86 HIS A CA 1
ATOM 561 C C . HIS A 1 86 ? 10.061 -11.603 -7.485 1.00 76.69 86 HIS A C 1
ATOM 563 O O . HIS A 1 86 ? 9.531 -12.008 -6.456 1.00 76.69 86 HIS A O 1
ATOM 569 N N . ALA A 1 87 ? 9.589 -10.574 -8.173 1.00 79.75 87 ALA A N 1
ATOM 570 C CA . ALA A 1 87 ? 8.310 -9.941 -7.896 1.00 79.75 87 ALA A CA 1
ATOM 571 C C . ALA A 1 87 ? 7.534 -9.784 -9.204 1.00 79.75 87 ALA A C 1
ATOM 573 O O . ALA A 1 87 ? 8.129 -9.586 -10.261 1.00 79.75 87 ALA A O 1
ATOM 574 N N . VAL A 1 88 ? 6.211 -9.888 -9.148 1.00 85.31 88 VAL A N 1
ATOM 575 C CA . VAL A 1 88 ? 5.334 -9.715 -10.310 1.00 85.31 88 VAL A CA 1
ATOM 576 C C . VAL A 1 88 ? 4.642 -8.373 -10.189 1.00 85.31 88 VAL A C 1
ATOM 578 O O . VAL A 1 88 ? 3.922 -8.148 -9.220 1.00 85.31 88 VAL A O 1
ATOM 581 N N . VAL A 1 89 ? 4.845 -7.490 -11.162 1.00 84.69 89 VAL A N 1
ATOM 582 C CA . VAL A 1 89 ? 4.194 -6.178 -11.208 1.00 84.69 89 VAL A CA 1
ATOM 583 C C . VAL A 1 89 ? 2.683 -6.378 -11.227 1.00 84.69 89 VAL A C 1
ATOM 585 O O . VAL A 1 89 ? 2.141 -7.003 -12.130 1.00 84.69 89 VAL A O 1
ATOM 588 N N . GLU A 1 90 ? 1.994 -5.856 -10.228 1.00 88.19 90 GLU A N 1
ATOM 589 C CA . GLU A 1 90 ? 0.541 -5.940 -10.099 1.00 88.19 90 GLU A CA 1
ATOM 590 C C . GLU A 1 90 ? -0.116 -4.660 -10.605 1.00 88.19 90 GLU A C 1
ATOM 592 O O . GLU A 1 90 ? -1.102 -4.697 -11.339 1.00 88.19 90 GLU A O 1
ATOM 597 N N . ARG A 1 91 ? 0.471 -3.517 -10.248 1.00 88.25 91 ARG A N 1
ATOM 598 C CA . ARG A 1 91 ? -0.071 -2.200 -10.566 1.00 88.25 91 ARG A CA 1
ATOM 599 C C . ARG A 1 91 ? 1.043 -1.206 -10.837 1.00 88.25 91 ARG A C 1
ATOM 601 O O . ARG A 1 91 ? 2.089 -1.242 -10.196 1.00 88.25 91 ARG A O 1
ATOM 608 N N . ILE A 1 92 ? 0.771 -0.278 -11.744 1.00 86.12 92 ILE A N 1
ATOM 609 C CA . ILE A 1 92 ? 1.593 0.902 -12.001 1.00 86.12 92 ILE A CA 1
ATOM 610 C C . ILE A 1 92 ? 0.697 2.113 -11.781 1.00 86.12 92 ILE A C 1
ATOM 612 O O . ILE A 1 92 ? -0.417 2.148 -12.309 1.00 86.12 92 ILE A O 1
ATOM 616 N N . ASP A 1 93 ? 1.157 3.080 -10.994 1.00 86.44 93 ASP A N 1
ATOM 617 C CA . ASP A 1 93 ? 0.373 4.286 -10.762 1.00 86.44 93 ASP A CA 1
ATOM 618 C C . ASP A 1 93 ? 0.295 5.121 -12.052 1.00 86.44 93 ASP A C 1
ATOM 620 O O . ASP A 1 93 ? 1.295 5.281 -12.768 1.00 86.44 93 ASP A O 1
ATOM 624 N N . PRO A 1 94 ? -0.894 5.663 -12.379 1.00 83.94 94 PRO A N 1
ATOM 625 C CA . PRO A 1 94 ? -1.129 6.312 -13.666 1.00 83.94 94 PRO A CA 1
ATOM 626 C C . PRO A 1 94 ? -0.312 7.599 -13.829 1.00 83.94 94 PRO A C 1
ATOM 628 O O . PRO A 1 94 ? 0.082 7.950 -14.943 1.00 83.94 94 PRO A O 1
ATOM 631 N N . LEU A 1 95 ? -0.021 8.288 -12.723 1.00 87.12 95 LEU A N 1
ATOM 632 C CA . LEU A 1 95 ? 0.719 9.543 -12.698 1.00 87.12 95 LEU A CA 1
ATOM 633 C C . LEU A 1 95 ? 2.001 9.388 -11.873 1.00 87.12 95 LEU A C 1
ATOM 635 O O . LEU A 1 95 ? 1.983 8.705 -10.849 1.00 87.12 95 LEU A O 1
ATOM 639 N N . PRO A 1 96 ? 3.117 10.008 -12.296 1.00 85.62 96 PRO A N 1
ATOM 640 C CA . PRO A 1 96 ? 4.308 10.066 -11.467 1.00 85.62 96 PRO A CA 1
ATOM 641 C C . PRO A 1 96 ? 4.059 10.943 -10.236 1.00 85.62 96 PRO A C 1
ATOM 643 O O . PRO A 1 96 ? 3.319 11.927 -10.289 1.00 85.62 96 PRO A O 1
ATOM 646 N N . VAL A 1 97 ? 4.729 10.606 -9.141 1.00 85.56 97 VAL A N 1
ATOM 647 C CA . VAL A 1 97 ? 4.782 11.424 -7.925 1.00 85.56 97 VAL A CA 1
ATOM 648 C C . VAL A 1 97 ? 6.061 12.255 -7.918 1.00 85.56 97 VAL A C 1
ATOM 650 O O . VAL A 1 97 ? 6.994 11.969 -8.666 1.00 85.56 97 VAL A O 1
ATOM 653 N N . ARG A 1 98 ? 6.131 13.289 -7.080 1.00 84.25 98 ARG A N 1
ATOM 654 C CA . ARG A 1 98 ? 7.365 14.068 -6.917 1.00 84.25 98 ARG A CA 1
ATOM 655 C C . ARG A 1 98 ? 8.306 13.372 -5.941 1.00 84.25 98 ARG A C 1
ATOM 657 O O . ARG A 1 98 ? 7.852 12.892 -4.902 1.00 84.25 98 ARG A O 1
ATOM 664 N N . ALA A 1 99 ? 9.603 13.371 -6.225 1.00 79.19 99 ALA A N 1
ATOM 665 C CA . ALA A 1 99 ? 10.586 12.747 -5.344 1.00 79.19 99 ALA A CA 1
ATOM 666 C C . ALA A 1 99 ? 10.590 13.349 -3.924 1.00 79.19 99 ALA A C 1
ATOM 66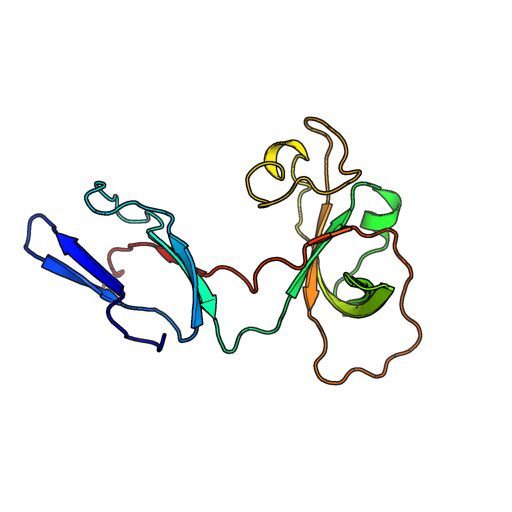8 O O . ALA A 1 99 ? 10.560 12.607 -2.949 1.00 79.19 99 ALA A O 1
ATOM 669 N N . ASP A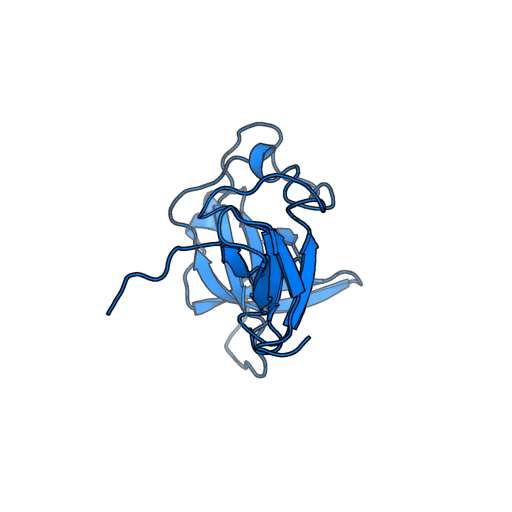 1 100 ? 10.468 14.669 -3.791 1.00 75.31 100 ASP A N 1
ATOM 670 C CA . ASP A 1 100 ? 10.358 15.358 -2.495 1.00 75.31 100 ASP A CA 1
ATOM 671 C C . ASP A 1 100 ? 9.050 15.104 -1.725 1.00 75.31 100 ASP A C 1
ATOM 673 O O . ASP A 1 100 ? 8.950 15.466 -0.558 1.00 75.31 100 ASP A O 1
ATOM 677 N N . THR A 1 101 ? 8.054 14.464 -2.347 1.00 72.44 101 THR A N 1
ATOM 678 C CA . THR A 1 101 ? 6.849 13.967 -1.652 1.00 72.44 101 THR A CA 1
ATOM 679 C C . THR A 1 101 ? 6.974 12.506 -1.221 1.00 72.44 101 THR A C 1
ATOM 681 O O . THR A 1 101 ? 6.179 12.029 -0.411 1.00 72.44 101 THR A O 1
ATOM 684 N N . LEU A 1 102 ? 7.970 11.787 -1.750 1.00 67.00 102 LEU A N 1
ATOM 685 C CA . LEU A 1 102 ? 8.345 10.461 -1.263 1.00 67.00 102 LEU A CA 1
ATOM 686 C C . LEU A 1 102 ? 9.164 10.584 0.030 1.00 67.00 102 LEU A C 1
ATOM 688 O O . LEU A 1 102 ? 8.956 9.793 0.956 1.00 67.00 102 LEU A O 1
ATOM 692 N N . ASP A 1 103 ? 10.022 11.606 0.111 1.00 52.72 103 ASP A N 1
ATOM 693 C CA . ASP A 1 103 ? 10.767 11.983 1.313 1.00 52.72 103 ASP A CA 1
ATOM 694 C C . ASP A 1 103 ? 9.797 12.365 2.448 1.00 52.72 103 ASP A C 1
ATOM 696 O O . ASP A 1 103 ? 9.014 13.305 2.347 1.00 52.72 103 ASP A O 1
ATOM 700 N N . GLY A 1 104 ? 9.809 11.590 3.536 1.00 45.22 104 GLY A N 1
ATOM 701 C CA . GLY A 1 104 ? 8.925 11.777 4.697 1.00 45.22 104 GLY A CA 1
ATOM 702 C C . GLY A 1 104 ? 7.731 10.818 4.777 1.00 45.22 104 GLY A C 1
ATOM 703 O O . GLY A 1 104 ? 7.170 10.651 5.856 1.00 45.22 104 GLY A O 1
ATOM 704 N N . THR A 1 105 ? 7.383 10.118 3.689 1.00 49.78 105 THR A N 1
ATOM 705 C CA . THR A 1 105 ? 6.522 8.908 3.757 1.00 49.78 105 THR A CA 1
ATOM 706 C C . THR A 1 105 ? 7.337 7.624 3.908 1.00 49.78 105 THR A C 1
ATOM 708 O O . THR A 1 105 ? 6.801 6.569 4.241 1.00 49.78 105 THR A O 1
ATOM 711 N N . LEU A 1 106 ? 8.640 7.727 3.656 1.00 46.88 106 LEU A N 1
ATOM 712 C CA . LEU A 1 106 ? 9.622 6.664 3.752 1.00 46.88 106 LEU A CA 1
ATOM 713 C C . LEU A 1 106 ? 10.452 6.860 5.026 1.00 46.88 106 LEU A C 1
ATOM 715 O O . LEU A 1 106 ? 11.004 7.944 5.217 1.00 46.88 106 LEU A O 1
ATOM 719 N N . PRO A 1 107 ? 10.577 5.843 5.897 1.00 42.62 107 PRO A N 1
ATOM 720 C CA . PRO A 1 107 ? 11.284 5.972 7.173 1.00 42.62 107 PRO A CA 1
ATOM 721 C C . PRO A 1 107 ? 12.806 6.164 7.028 1.00 42.62 107 PRO A C 1
ATOM 723 O O . PRO A 1 107 ? 13.484 6.422 8.020 1.00 42.62 107 PRO A O 1
ATOM 726 N N . VAL A 1 108 ? 13.357 6.034 5.815 1.00 48.00 108 VAL A N 1
ATOM 727 C CA . VAL A 1 108 ? 14.786 6.177 5.506 1.00 48.00 108 VAL A CA 1
ATOM 728 C C . VAL A 1 108 ? 14.936 6.862 4.145 1.00 48.00 108 VAL A C 1
ATOM 730 O O . VAL A 1 108 ? 14.171 6.575 3.225 1.00 48.00 108 VAL A O 1
ATOM 733 N N . ALA A 1 109 ? 15.935 7.741 4.004 1.00 49.53 109 ALA A N 1
ATOM 734 C CA . ALA A 1 109 ? 16.310 8.315 2.712 1.00 49.53 109 ALA A CA 1
ATOM 735 C C . ALA A 1 109 ? 16.625 7.187 1.719 1.00 49.53 109 ALA A C 1
ATOM 737 O O . ALA A 1 109 ? 17.500 6.361 1.985 1.00 49.53 109 ALA A O 1
ATOM 738 N N . VAL A 1 110 ? 15.920 7.139 0.587 1.00 56.25 110 VAL A N 1
ATOM 739 C CA . VAL A 1 110 ? 16.129 6.095 -0.424 1.00 56.25 110 VAL A CA 1
ATOM 740 C C . VAL A 1 110 ? 17.276 6.527 -1.337 1.00 56.25 110 VAL A C 1
ATOM 742 O O . VAL A 1 110 ? 17.109 7.484 -2.102 1.00 56.25 110 VAL A O 1
ATOM 745 N N . PRO A 1 111 ? 18.446 5.855 -1.275 1.00 56.62 111 PRO A N 1
ATOM 746 C CA . PRO A 1 111 ? 19.631 6.278 -2.011 1.00 56.62 111 PRO A CA 1
ATOM 747 C C . PRO A 1 111 ? 19.325 6.455 -3.489 1.00 56.62 111 PRO A C 1
ATOM 749 O O . PRO A 1 111 ? 18.672 5.598 -4.057 1.00 56.62 111 PRO A O 1
ATOM 752 N N . GLY A 1 112 ? 19.789 7.562 -4.076 1.00 62.78 112 GLY A N 1
ATOM 753 C CA . GLY A 1 112 ? 19.741 7.905 -5.498 1.00 62.78 112 GLY A CA 1
ATOM 754 C C . GLY A 1 112 ? 18.370 8.261 -6.086 1.00 62.78 112 GLY A C 1
ATOM 755 O O . GLY A 1 112 ? 18.218 8.243 -7.315 1.00 62.78 112 GLY A O 1
ATOM 756 N N . LEU A 1 113 ? 17.328 8.465 -5.267 1.00 70.06 113 LEU A N 1
ATOM 757 C CA . LEU A 1 113 ? 16.149 9.180 -5.760 1.00 70.06 113 LEU A CA 1
ATOM 758 C C . LEU A 1 113 ? 16.616 10.569 -6.219 1.00 70.06 113 LEU A C 1
ATOM 760 O O . LEU A 1 113 ? 17.529 11.134 -5.607 1.00 70.06 113 LEU A O 1
ATOM 764 N N . PRO A 1 114 ? 16.055 11.112 -7.309 1.00 73.50 114 PRO A N 1
ATOM 765 C CA . PRO A 1 114 ? 16.396 12.464 -7.711 1.00 73.50 114 PRO A CA 1
ATOM 766 C C . PRO A 1 114 ? 15.964 13.439 -6.609 1.00 73.50 114 PRO A C 1
ATOM 768 O O . PRO A 1 114 ? 14.943 13.238 -5.959 1.00 73.50 114 PRO A O 1
ATOM 771 N N . ALA A 1 115 ? 16.744 14.493 -6.385 1.00 73.88 115 ALA A N 1
ATOM 772 C CA . ALA A 1 115 ? 16.390 15.509 -5.401 1.00 73.88 115 ALA A CA 1
ATOM 773 C C . ALA A 1 115 ? 15.242 16.404 -5.907 1.00 73.88 115 ALA A C 1
ATOM 775 O O . ALA A 1 115 ? 15.078 16.618 -7.112 1.00 73.88 115 ALA A O 1
ATOM 776 N N . GLY A 1 116 ? 14.488 16.992 -4.975 1.00 78.50 116 GLY A N 1
ATOM 777 C CA . GLY A 1 116 ? 13.456 17.984 -5.283 1.00 78.50 116 GLY A CA 1
ATOM 778 C C . GLY A 1 116 ? 12.225 17.395 -5.975 1.00 78.50 116 GLY A C 1
ATOM 779 O O . GLY A 1 116 ? 11.800 16.280 -5.697 1.00 78.50 116 GLY A O 1
ATOM 780 N N . SER A 1 117 ? 11.618 18.151 -6.888 1.00 84.81 117 SER A N 1
ATOM 781 C CA . SER A 1 117 ? 10.299 17.835 -7.453 1.00 84.81 117 SER A CA 1
ATOM 782 C C . SER A 1 117 ? 10.317 16.894 -8.661 1.00 84.81 117 SER A C 1
ATOM 784 O O . SER A 1 117 ? 9.305 16.772 -9.355 1.00 84.81 117 SER A O 1
ATOM 786 N N . ALA A 1 118 ? 11.449 16.245 -8.944 1.00 85.38 118 ALA A N 1
ATOM 787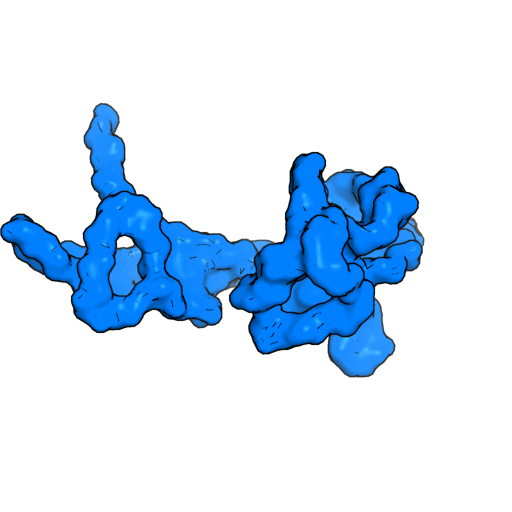 C CA . ALA A 1 118 ? 11.590 15.378 -10.108 1.00 85.38 118 ALA A CA 1
ATOM 788 C C . ALA A 1 118 ? 10.539 14.245 -10.101 1.00 85.38 118 ALA A C 1
ATOM 790 O O . ALA A 1 118 ? 10.253 13.682 -9.038 1.00 85.38 118 ALA A O 1
ATOM 791 N N . PRO A 1 119 ? 9.948 13.910 -11.263 1.00 86.44 119 PRO A N 1
ATOM 792 C CA . PRO A 1 119 ? 8.912 12.890 -11.347 1.00 86.44 119 PRO A CA 1
ATOM 793 C C . PRO A 1 119 ? 9.495 11.488 -11.140 1.00 86.44 119 PRO A C 1
ATOM 795 O O . PRO A 1 119 ? 10.493 11.119 -11.754 1.00 86.44 119 PRO A O 1
ATOM 798 N N . VAL A 1 120 ? 8.825 10.686 -10.318 1.00 83.62 120 VAL A N 1
ATOM 799 C CA . VAL A 1 120 ? 9.148 9.285 -10.037 1.00 83.62 120 VAL A CA 1
ATOM 800 C C . VAL A 1 120 ? 7.906 8.450 -10.316 1.00 83.62 120 VAL A C 1
ATOM 802 O O . VAL A 1 120 ? 6.829 8.710 -9.774 1.00 83.62 120 VAL A O 1
ATOM 805 N N . ARG A 1 121 ? 8.031 7.437 -11.175 1.00 86.62 121 ARG A N 1
ATOM 806 C CA . ARG A 1 121 ? 6.955 6.467 -11.398 1.00 86.62 121 ARG A CA 1
ATOM 807 C C . ARG A 1 121 ? 6.939 5.476 -10.239 1.00 86.62 121 ARG A C 1
ATOM 809 O O . ARG A 1 121 ? 7.987 4.966 -9.845 1.00 86.62 121 ARG A O 1
ATOM 816 N N . VAL A 1 122 ? 5.748 5.180 -9.731 1.00 85.06 122 VAL A N 1
ATOM 817 C CA . VAL A 1 122 ? 5.545 4.181 -8.680 1.00 85.06 122 VAL A CA 1
ATOM 818 C C . VAL A 1 122 ? 4.867 2.959 -9.279 1.00 85.06 122 VAL A C 1
ATOM 820 O O . VAL A 1 122 ? 3.893 3.072 -10.026 1.00 85.06 122 VAL A O 1
ATOM 823 N N . ALA A 1 123 ? 5.388 1.785 -8.951 1.00 84.25 123 ALA A N 1
ATOM 824 C CA . ALA A 1 123 ? 4.738 0.521 -9.246 1.00 84.25 123 ALA A CA 1
ATOM 825 C C . ALA A 1 123 ? 4.753 -0.386 -8.020 1.00 84.25 123 ALA A C 1
ATOM 827 O O . ALA A 1 123 ? 5.595 -0.259 -7.133 1.00 84.25 123 ALA A O 1
ATOM 828 N N . TYR A 1 124 ? 3.809 -1.312 -7.983 1.00 84.69 124 TYR A N 1
ATOM 829 C CA . TYR A 1 124 ? 3.647 -2.284 -6.918 1.00 84.69 124 TYR A CA 1
ATOM 830 C C . TYR A 1 124 ? 3.829 -3.662 -7.522 1.00 84.69 124 TYR A C 1
ATOM 832 O O . TYR A 1 124 ? 3.150 -4.012 -8.489 1.00 84.69 124 TYR A O 1
ATOM 840 N N . ALA A 1 125 ? 4.760 -4.428 -6.969 1.00 83.44 125 ALA A N 1
ATOM 841 C CA . ALA A 1 125 ? 5.016 -5.790 -7.390 1.00 83.44 125 ALA A CA 1
ATOM 842 C C . ALA A 1 125 ? 4.777 -6.750 -6.231 1.00 83.44 125 ALA A C 1
ATOM 844 O O . ALA A 1 125 ? 5.277 -6.554 -5.128 1.00 83.44 125 ALA A O 1
ATOM 845 N N . ARG A 1 126 ? 4.012 -7.802 -6.478 1.00 84.62 126 ARG A N 1
ATOM 846 C CA . ARG A 1 126 ? 3.729 -8.845 -5.503 1.00 84.62 126 ARG A CA 1
ATOM 847 C C . ARG A 1 126 ? 4.873 -9.850 -5.455 1.00 84.62 126 ARG A C 1
ATOM 849 O O . ARG A 1 126 ? 5.330 -10.312 -6.501 1.00 84.62 126 ARG A O 1
ATOM 856 N N . LEU A 1 127 ? 5.286 -10.239 -4.255 1.00 74.62 127 LEU A N 1
ATOM 857 C CA . LEU A 1 127 ? 6.184 -11.372 -4.059 1.00 74.62 127 LEU A CA 1
ATOM 858 C C . LEU A 1 127 ? 5.394 -12.669 -4.321 1.00 74.62 127 LEU A C 1
ATOM 860 O O . LEU A 1 127 ? 4.380 -12.909 -3.660 1.00 74.62 127 LEU A O 1
ATOM 864 N N . PRO A 1 128 ? 5.787 -13.487 -5.309 1.00 68.31 128 PRO A N 1
ATOM 865 C CA . PRO A 1 128 ? 5.118 -14.739 -5.588 1.00 68.31 128 PRO A CA 1
ATOM 866 C C . PRO A 1 128 ? 5.361 -15.732 -4.454 1.00 68.31 128 PRO A C 1
ATOM 868 O O . PRO A 1 128 ? 6.467 -15.820 -3.929 1.00 68.31 128 PRO A O 1
ATOM 871 N N . GLN A 1 129 ? 4.332 -16.510 -4.120 1.00 58.34 129 GLN A N 1
ATOM 872 C CA . GLN A 1 129 ? 4.481 -17.623 -3.186 1.00 58.34 129 GLN A CA 1
ATOM 873 C C . GLN A 1 129 ? 5.110 -18.850 -3.873 1.00 58.34 129 GLN A C 1
ATOM 875 O O . GLN A 1 129 ? 5.909 -19.510 -3.231 1.00 58.34 129 GLN A O 1
ATOM 880 N N . ASP A 1 130 ? 4.880 -19.071 -5.185 1.00 56.88 130 ASP A N 1
ATOM 881 C CA . ASP A 1 130 ? 5.379 -20.250 -5.931 1.00 56.88 130 ASP A CA 1
ATOM 882 C C . ASP A 1 130 ? 5.506 -20.037 -7.468 1.00 56.88 130 ASP A C 1
ATOM 884 O O . ASP A 1 130 ? 4.846 -20.711 -8.260 1.00 56.88 130 ASP A O 1
ATOM 888 N N . VAL A 1 131 ? 6.325 -19.097 -7.962 1.00 43.28 131 VAL A N 1
ATOM 889 C CA . VAL A 1 131 ? 6.390 -18.813 -9.421 1.00 43.28 131 VAL A CA 1
ATOM 890 C C . VAL A 1 131 ? 7.623 -19.414 -10.109 1.00 43.28 131 VAL A C 1
ATOM 892 O O . VAL A 1 131 ? 8.759 -19.063 -9.804 1.00 43.28 131 VAL A O 1
ATOM 895 N N . ARG A 1 132 ? 7.382 -20.256 -11.128 1.00 43.16 132 ARG A N 1
ATOM 896 C CA . ARG A 1 132 ? 8.335 -20.602 -12.200 1.00 43.16 132 ARG A CA 1
ATOM 897 C C . ARG A 1 132 ? 7.849 -20.007 -13.525 1.00 43.16 132 ARG A C 1
ATOM 899 O O . ARG A 1 132 ? 6.887 -20.512 -14.093 1.00 43.16 132 ARG A O 1
ATOM 906 N N . VAL A 1 133 ? 8.516 -18.965 -14.027 1.00 39.81 133 VAL A N 1
ATOM 907 C CA . VAL A 1 133 ? 8.279 -18.370 -15.360 1.00 39.81 133 VAL A CA 1
ATOM 908 C C . VAL A 1 133 ? 9.617 -17.934 -15.970 1.00 39.81 133 VAL A C 1
ATOM 910 O O . VAL A 1 133 ? 10.571 -17.646 -15.248 1.00 39.81 133 VAL A O 1
ATOM 913 N N . ALA A 1 134 ? 9.690 -17.942 -17.303 1.00 37.56 134 ALA A N 1
ATOM 914 C CA . ALA A 1 134 ? 10.861 -17.596 -18.099 1.00 37.56 134 ALA A CA 1
ATOM 915 C C . ALA A 1 134 ? 11.458 -16.228 -17.715 1.00 37.56 134 ALA A C 1
ATOM 917 O O . ALA A 1 134 ? 10.793 -15.211 -17.859 1.00 37.56 134 ALA A O 1
ATOM 918 N N . GLY A 1 135 ? 12.715 -16.268 -17.254 1.00 35.50 135 GLY A N 1
ATOM 919 C CA . GLY A 1 135 ? 13.714 -15.191 -17.219 1.00 35.50 135 GLY A CA 1
ATOM 920 C C . GLY A 1 135 ? 13.272 -13.829 -16.664 1.00 35.50 135 GLY A C 1
ATOM 921 O O . GLY A 1 135 ? 12.573 -13.097 -17.358 1.00 35.50 135 GLY A O 1
ATOM 922 N N . PRO A 1 136 ? 13.726 -13.407 -15.472 1.00 39.97 136 PRO A N 1
ATOM 923 C CA . PRO A 1 136 ? 13.358 -12.098 -14.947 1.00 39.97 136 PRO A CA 1
ATOM 924 C C . PRO A 1 136 ? 13.989 -10.942 -15.739 1.00 39.97 136 PRO A C 1
ATOM 926 O O . PRO A 1 136 ? 15.137 -11.032 -16.180 1.00 39.97 136 PRO A O 1
ATOM 929 N N . LEU A 1 137 ? 13.273 -9.817 -15.836 1.00 44.97 137 LEU A N 1
ATOM 930 C CA . LEU A 1 137 ? 13.844 -8.574 -16.347 1.00 44.97 137 LEU A CA 1
ATOM 931 C C . LEU A 1 137 ? 14.708 -7.916 -15.263 1.00 44.97 137 LEU A C 1
ATOM 933 O O . LEU A 1 137 ? 14.215 -7.593 -14.180 1.00 44.97 137 LEU A O 1
ATOM 937 N N . ALA A 1 138 ? 15.988 -7.698 -15.563 1.00 40.72 138 ALA A N 1
ATOM 938 C CA . ALA A 1 138 ? 16.849 -6.855 -14.745 1.00 40.72 138 ALA A CA 1
ATOM 939 C C . ALA A 1 138 ? 16.455 -5.388 -14.960 1.00 40.72 138 ALA A C 1
ATOM 941 O O . ALA A 1 138 ? 16.518 -4.877 -16.083 1.00 40.72 138 ALA A O 1
ATOM 942 N N . LEU A 1 139 ? 16.023 -4.737 -13.887 1.00 45.25 139 LEU A N 1
ATOM 943 C CA . LEU A 1 139 ? 15.764 -3.304 -13.842 1.00 45.25 139 LEU A CA 1
ATOM 944 C C . LEU A 1 139 ? 16.639 -2.701 -12.745 1.00 45.25 139 LEU A C 1
ATOM 946 O O . LEU A 1 139 ? 16.831 -3.341 -11.707 1.00 45.25 139 LEU A O 1
ATOM 950 N N . ASP A 1 140 ? 17.124 -1.476 -12.945 1.00 49.59 140 ASP A N 1
ATOM 951 C CA . ASP A 1 140 ? 17.727 -0.699 -11.860 1.00 49.59 140 ASP A CA 1
ATOM 952 C C . ASP A 1 140 ? 16.597 -0.050 -11.047 1.00 49.59 140 ASP A C 1
ATOM 954 O O . ASP A 1 140 ? 16.277 1.134 -11.151 1.00 49.59 140 ASP A O 1
ATOM 958 N N . VAL A 1 141 ? 15.875 -0.899 -10.314 1.00 46.56 141 VAL A N 1
ATOM 959 C CA . VAL A 1 141 ? 14.732 -0.500 -9.494 1.00 46.56 141 VAL A CA 1
ATOM 960 C C . VAL A 1 141 ? 15.151 -0.345 -8.053 1.00 46.56 141 VAL A C 1
ATOM 962 O O . VAL A 1 141 ? 15.845 -1.188 -7.480 1.00 46.56 141 VAL A O 1
ATOM 965 N N . ARG A 1 142 ? 14.649 0.718 -7.429 1.00 53.88 142 ARG A N 1
ATOM 966 C CA . ARG A 1 142 ? 14.809 0.896 -5.991 1.00 53.88 142 ARG A CA 1
ATOM 967 C C . ARG A 1 142 ? 13.607 0.338 -5.286 1.00 53.88 142 ARG A C 1
ATOM 969 O O . ARG A 1 142 ? 12.460 0.593 -5.653 1.00 53.88 142 ARG A O 1
ATOM 976 N N . VAL A 1 143 ? 13.934 -0.461 -4.293 1.00 47.25 143 VAL A N 1
ATOM 977 C CA . VAL A 1 143 ? 13.019 -1.341 -3.606 1.00 47.25 143 VAL A CA 1
ATOM 978 C C . VAL A 1 143 ? 12.841 -0.760 -2.228 1.00 47.25 143 VAL A C 1
ATOM 980 O O . VAL A 1 143 ? 13.772 -0.763 -1.423 1.00 47.25 143 VAL A O 1
ATOM 983 N N . ASP A 1 144 ? 11.636 -0.282 -1.960 1.00 45.06 144 ASP A N 1
ATOM 984 C CA . ASP A 1 144 ? 11.199 -0.155 -0.584 1.00 45.06 144 ASP A CA 1
ATOM 985 C C . ASP A 1 144 ? 10.555 -1.483 -0.179 1.00 45.06 144 ASP A C 1
ATOM 987 O O . ASP A 1 144 ? 9.478 -1.856 -0.661 1.00 45.06 144 ASP A O 1
ATOM 991 N N . LEU A 1 145 ? 11.251 -2.228 0.683 1.00 41.31 145 LEU A N 1
ATOM 992 C CA . LEU A 1 145 ? 10.704 -3.395 1.376 1.00 41.31 145 LEU A CA 1
ATOM 993 C C . LEU A 1 145 ? 9.818 -2.898 2.530 1.00 41.31 145 LEU A C 1
ATOM 995 O O . LEU A 1 145 ? 10.086 -3.170 3.698 1.00 41.31 145 LEU A O 1
ATOM 999 N N . GLY A 1 146 ? 8.804 -2.099 2.199 1.00 33.53 146 GLY A N 1
ATOM 1000 C CA . GLY A 1 146 ? 8.085 -1.265 3.152 1.00 33.53 146 GLY A CA 1
ATOM 1001 C C . GLY A 1 146 ? 6.576 -1.319 2.963 1.00 33.53 146 GLY A C 1
ATOM 1002 O O . GLY A 1 146 ? 6.016 -0.672 2.084 1.00 33.53 146 GLY A O 1
ATOM 1003 N N . SER A 1 147 ? 5.925 -2.037 3.879 1.00 38.62 147 SER A N 1
ATOM 1004 C CA . SER A 1 147 ? 4.477 -2.165 4.099 1.00 38.62 147 SER A CA 1
ATOM 1005 C C . SER A 1 147 ? 3.689 -2.961 3.051 1.00 38.62 147 SER A C 1
ATOM 1007 O O . SER A 1 147 ? 3.551 -2.584 1.884 1.00 38.62 147 SER A O 1
ATOM 1009 N N . ARG A 1 148 ? 3.090 -4.069 3.509 1.00 48.44 148 ARG A N 1
ATOM 1010 C CA . ARG A 1 148 ? 1.916 -4.637 2.839 1.00 48.44 148 ARG A CA 1
ATOM 1011 C C . ARG A 1 148 ? 0.811 -3.595 3.013 1.00 48.44 148 ARG A C 1
ATOM 1013 O O . ARG A 1 148 ? 0.739 -2.951 4.057 1.00 48.44 148 ARG A O 1
ATOM 1020 N N . HIS A 1 149 ? 0.065 -3.334 1.945 1.00 38.97 149 HIS A N 1
ATOM 1021 C CA . HIS A 1 149 ? -0.791 -2.154 1.789 1.00 38.97 149 HIS A CA 1
ATOM 1022 C C . HIS A 1 149 ? -1.419 -1.641 3.100 1.00 38.97 149 HIS A C 1
ATOM 1024 O O . HIS A 1 149 ? -2.192 -2.379 3.714 1.00 38.97 149 HIS A O 1
ATOM 1030 N N . PRO A 1 150 ? -1.119 -0.399 3.535 1.00 39.34 150 PRO A N 1
ATOM 1031 C CA . PRO A 1 150 ? -1.699 0.136 4.753 1.00 39.34 150 PRO A CA 1
ATOM 1032 C C . PRO A 1 150 ? -3.188 0.367 4.523 1.00 39.34 150 PRO A C 1
ATOM 1034 O O . PRO A 1 150 ? -3.585 1.250 3.760 1.00 39.34 150 PRO A O 1
ATOM 1037 N N . TYR A 1 151 ? -4.025 -0.406 5.203 1.00 38.19 151 TYR A N 1
ATOM 1038 C CA . TYR A 1 151 ? -5.422 -0.032 5.335 1.00 38.19 151 TYR A CA 1
ATOM 1039 C C . TYR A 1 151 ? -5.474 1.118 6.331 1.00 38.19 151 TYR A C 1
ATOM 1041 O O . TYR A 1 151 ? -5.065 0.980 7.487 1.00 38.19 151 TYR A O 1
ATOM 1049 N N . GLN A 1 152 ? -5.933 2.273 5.859 1.00 43.25 152 GLN A N 1
ATOM 1050 C CA . GLN A 1 152 ? -6.247 3.394 6.728 1.00 43.25 152 GLN A CA 1
ATOM 1051 C C . GLN A 1 152 ? -7.624 3.138 7.332 1.00 43.25 152 GLN A C 1
ATOM 1053 O O . GLN A 1 152 ? -8.615 3.016 6.611 1.00 43.25 152 GLN A O 1
ATOM 1058 N N . ALA A 1 153 ? -7.687 3.045 8.658 1.00 45.91 153 ALA A N 1
ATOM 1059 C CA . ALA A 1 153 ? -8.965 3.070 9.352 1.00 45.91 153 ALA A CA 1
ATOM 1060 C C . ALA A 1 153 ? -9.491 4.509 9.304 1.00 45.91 153 ALA A C 1
ATOM 1062 O O . ALA A 1 153 ? -8.930 5.404 9.942 1.00 45.91 153 ALA A O 1
ATOM 1063 N N . VAL A 1 154 ? -10.529 4.711 8.496 1.00 44.41 154 VAL A N 1
ATOM 1064 C CA . VAL A 1 154 ? -11.148 6.003 8.203 1.00 44.41 154 VAL A CA 1
ATOM 1065 C C . VAL A 1 154 ? -12.546 6.038 8.823 1.00 44.41 154 VAL A C 1
ATOM 1067 O O . VAL A 1 154 ? -13.349 5.134 8.602 1.00 44.41 154 VAL A O 1
ATOM 1070 N N . LEU A 1 155 ? -12.852 7.079 9.602 1.00 45.78 155 LEU A N 1
ATOM 1071 C CA . LEU A 1 155 ? -14.112 7.178 10.351 1.00 45.78 155 LEU A CA 1
ATOM 1072 C C . LEU A 1 155 ? -15.294 7.669 9.487 1.00 45.78 155 LEU A C 1
ATOM 1074 O O . LEU A 1 155 ? -15.578 8.857 9.458 1.00 45.78 155 LEU A O 1
ATOM 1078 N N . GLY A 1 156 ? -16.032 6.806 8.797 1.00 44.75 156 GLY A N 1
ATOM 1079 C CA . GLY A 1 156 ? -17.279 7.213 8.123 1.00 44.75 156 GLY A CA 1
ATOM 1080 C C . GLY A 1 156 ? -18.499 7.217 9.058 1.00 44.75 156 GLY A C 1
ATOM 1081 O O . GLY A 1 156 ? -18.569 6.409 9.978 1.00 44.75 156 GLY A O 1
ATOM 1082 N N . LYS A 1 157 ? -19.509 8.062 8.789 1.00 38.12 157 LYS A N 1
ATOM 1083 C CA . LYS A 1 157 ? -20.894 7.685 9.131 1.00 38.12 157 LYS A CA 1
ATOM 1084 C C . LYS A 1 157 ? -21.294 6.592 8.144 1.00 38.12 157 LYS A C 1
ATOM 1086 O O . LYS A 1 157 ? -21.160 6.813 6.941 1.00 38.12 157 LYS A O 1
ATOM 1091 N N . GLU A 1 158 ? -21.755 5.441 8.632 1.00 36.31 158 GLU A N 1
ATOM 1092 C CA . GLU A 1 158 ? -22.385 4.438 7.771 1.00 36.31 158 GLU A CA 1
ATOM 1093 C C . GLU A 1 158 ? -23.445 5.123 6.898 1.00 36.31 158 GLU A C 1
ATOM 1095 O O . GLU A 1 158 ? -24.301 5.860 7.399 1.00 36.31 158 GLU A O 1
ATOM 1100 N N . ALA A 1 159 ? -23.372 4.912 5.582 1.00 32.81 159 ALA A N 1
ATOM 1101 C CA . ALA A 1 159 ? -24.495 5.215 4.715 1.00 32.81 159 ALA A CA 1
ATOM 1102 C C . ALA A 1 159 ? -25.625 4.266 5.125 1.00 32.81 159 ALA A C 1
ATOM 1104 O O . ALA A 1 159 ? -25.510 3.050 4.979 1.00 32.81 159 ALA A O 1
ATOM 1105 N N . GLY A 1 160 ? -26.681 4.828 5.712 1.00 33.91 160 GLY A N 1
ATOM 1106 C CA . GLY A 1 160 ? -27.872 4.078 6.072 1.00 33.91 160 GLY A CA 1
ATOM 1107 C C . GLY A 1 160 ? -28.466 3.405 4.836 1.00 33.91 160 GLY A C 1
ATOM 1108 O O . GLY A 1 160 ? -28.870 4.105 3.917 1.00 33.91 160 GLY A O 1
ATOM 1109 N N . ARG A 1 161 ? -28.460 2.070 4.887 1.00 33.69 161 ARG A N 1
ATOM 1110 C CA . ARG A 1 161 ? -29.316 1.071 4.224 1.00 33.69 161 ARG A CA 1
ATOM 1111 C C . ARG A 1 161 ? -29.798 1.331 2.795 1.00 33.69 161 ARG A C 1
ATOM 1113 O O . ARG A 1 161 ? -30.666 2.207 2.603 1.00 33.69 161 ARG A O 1
#

Organism: NCBI:txid1348663

Secondary structure (DSSP, 8-state):
--TT-EEEEEEETTEEEEEE-SSSEEEEEE-S-TT----TT-EEEEEEETTSP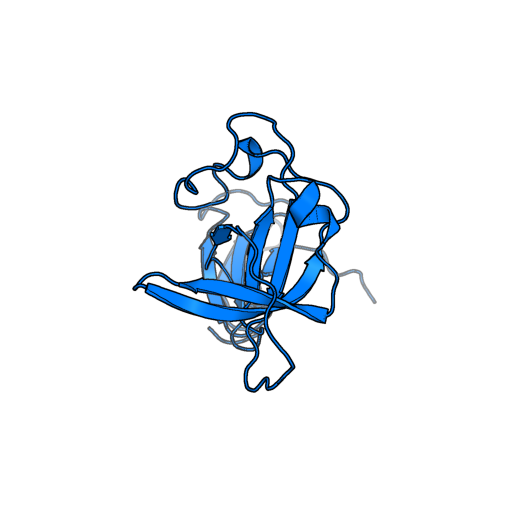PEEEEEE--HHHHHT--TT-EEEEEETTTEEEEEEEEEE-SSPEEHHHHBTTBSS--TTPPSTT-EEEEEEEEPPSS---S-PBP---EEE---S--EEEE-PPP---

Sequence (161 aa):
MTAGQVLAQLAGPDGTTELTAPAAGTVSALLTAPGTPLAPGAPVLALDPADAPATVRLLLADPADAARLAPGQSVLVPTPGGGAVHAVVERIDPLPVRADTLDGTLPVAVPGLPAGSAPVRVAYARLPQDVRVAGPLALDVRVDLGSRHPYQAVLGKEAGR

InterPro domains:
  IPR011053 Single hybrid motif [SSF51230] (2-59)

pLDDT: mean 70.29, std 17.3, range [32.81, 90.81]